Protein AF-A0A060BYI3-F1 (afdb_monomer_lite)

pLDDT: mean 91.16, std 10.11, range [56.62, 98.38]

Sequence (108 aa):
GLAGILACAAFMFLYWYGGSEQYRLTGVPVLNYHQVNDQYHTSLTMTTPDFDTQMKYLHDNGYHTITPAQLKAYLTEDAPLPDKPVMLTFDDGYIDNYVHAWPILEKI

InterPro domains:
  IPR002509 NodB homology domain [PS51677] (84-108)
  IPR011330 Glycoside hydrolase/deacetylase, beta/alpha-barrel [SSF88713] (41-107)

Radius of gyration: 17.83 Å; chains: 1; bounding box: 30×40×53 Å

Foldseek 3Di:
DVVVVVVVVVVVCCCCVVCLQVCVNVPAAEAEAAAEDPPDDDPRYDYLVRLLVVLVVCVVVPADEDDPVQVVCCVPVVDDDDGNYYYYYYPDPDCRCVVRVVVSVVVD

Secondary structure (DSSP, 8-state):
-HHHHHHHHHHHHHHHHHHHS-HHHH---EEEESEE-SS--STTEE-HHHHHHHHHHHHHTT-EE--HHHHHHHHHH-----SSEEEEEE-TT-HHIIIIIHHHHTT-

Structure (mmCIF, N/CA/C/O backbone):
data_AF-A0A060BYI3-F1
#
_entry.id   AF-A0A060BYI3-F1
#
loop_
_atom_site.group_PDB
_atom_site.id
_atom_site.type_symbol
_atom_site.label_atom_id
_atom_site.label_alt_id
_atom_site.label_comp_id
_atom_site.label_asym_id
_atom_site.label_entity_id
_atom_site.label_seq_id
_atom_site.pdbx_PDB_ins_code
_atom_site.Cartn_x
_atom_site.Cartn_y
_atom_site.Cartn_z
_atom_site.occupancy
_atom_site.B_iso_or_equiv
_atom_site.auth_seq_id
_atom_site.auth_comp_id
_atom_site.auth_asym_id
_atom_site.auth_atom_id
_atom_site.pdbx_PDB_model_num
ATOM 1 N N . GLY A 1 1 ? -8.196 -18.936 36.694 1.00 87.19 1 GLY A N 1
ATOM 2 C CA . GLY A 1 1 ? -8.703 -20.192 36.097 1.00 87.19 1 GLY A CA 1
ATOM 3 C C . GLY A 1 1 ? -8.964 -19.996 34.614 1.00 87.19 1 GLY A C 1
ATOM 4 O O . GLY A 1 1 ? -9.004 -18.850 34.182 1.00 87.19 1 GLY A O 1
ATOM 5 N N . LEU A 1 2 ? -9.154 -21.079 33.853 1.00 85.69 2 LEU A N 1
ATOM 6 C CA . LEU A 1 2 ? -9.345 -21.055 32.391 1.00 85.69 2 LEU A CA 1
ATOM 7 C C . LEU A 1 2 ? -10.418 -20.045 31.933 1.00 85.69 2 LEU A C 1
ATOM 9 O O . LEU A 1 2 ? -10.205 -19.312 30.975 1.00 85.69 2 LEU A O 1
ATOM 13 N N . ALA A 1 3 ? -11.517 -19.926 32.686 1.00 87.00 3 ALA A N 1
ATOM 14 C CA . ALA A 1 3 ? -12.593 -18.968 32.416 1.00 87.00 3 ALA A CA 1
ATOM 15 C C . ALA A 1 3 ? -12.134 -17.494 32.423 1.00 87.00 3 ALA A C 1
ATOM 17 O O . ALA A 1 3 ? -12.585 -16.706 31.600 1.00 87.00 3 ALA A O 1
ATOM 18 N N . GLY A 1 4 ? -11.200 -17.125 33.306 1.00 87.06 4 GLY A N 1
ATOM 19 C CA . GLY A 1 4 ? -10.649 -15.765 33.349 1.00 87.06 4 GLY A CA 1
ATOM 20 C C . GLY A 1 4 ? -9.742 -15.459 32.156 1.00 87.06 4 GLY A C 1
ATOM 21 O O . GLY A 1 4 ? -9.786 -14.359 31.619 1.00 87.06 4 GLY A O 1
ATOM 22 N N . ILE A 1 5 ? -8.972 -16.449 31.692 1.00 89.25 5 ILE A N 1
ATOM 23 C CA . ILE A 1 5 ? -8.103 -16.309 30.512 1.00 89.25 5 ILE A CA 1
ATOM 24 C C . ILE A 1 5 ? -8.950 -16.135 29.246 1.00 89.25 5 ILE A C 1
ATOM 26 O O . ILE A 1 5 ? -8.680 -15.244 28.446 1.00 89.25 5 ILE A O 1
ATOM 30 N N . LEU A 1 6 ? -10.007 -16.939 29.091 1.00 90.12 6 LEU A N 1
ATOM 31 C CA . LEU A 1 6 ? -10.926 -16.835 27.955 1.00 90.12 6 LEU A CA 1
ATOM 32 C C . LEU A 1 6 ? -11.674 -15.495 27.937 1.00 90.12 6 LEU A C 1
ATOM 34 O O . LEU A 1 6 ? -11.827 -14.905 26.871 1.00 90.12 6 LEU A O 1
ATOM 38 N N . ALA A 1 7 ? -12.077 -14.978 29.102 1.00 91.12 7 ALA A N 1
ATOM 39 C CA . ALA A 1 7 ? -12.701 -13.660 29.204 1.00 91.12 7 ALA A CA 1
ATOM 40 C C . ALA A 1 7 ? -11.746 -12.527 28.779 1.00 91.12 7 ALA A C 1
ATOM 42 O O . ALA A 1 7 ? -12.136 -11.658 28.002 1.00 91.12 7 ALA A O 1
ATOM 43 N N . CYS A 1 8 ? -10.482 -12.558 29.218 1.00 90.62 8 CYS A N 1
ATOM 44 C CA . CYS A 1 8 ? -9.467 -11.594 28.781 1.00 90.62 8 CYS A CA 1
ATOM 45 C C . CYS A 1 8 ? -9.184 -11.685 27.275 1.00 90.62 8 CYS A C 1
ATOM 47 O O . CYS A 1 8 ? -9.081 -10.655 26.613 1.00 90.62 8 CYS A O 1
ATOM 49 N N . ALA A 1 9 ? -9.090 -12.898 26.723 1.00 88.50 9 ALA A N 1
ATOM 50 C CA . ALA A 1 9 ? -8.877 -13.108 25.293 1.00 88.50 9 ALA A CA 1
ATOM 51 C C . ALA A 1 9 ? -10.049 -12.583 24.451 1.00 88.50 9 ALA A C 1
ATOM 53 O O . ALA A 1 9 ? -9.826 -11.881 23.469 1.00 88.50 9 ALA A O 1
ATOM 54 N N . ALA A 1 10 ? -11.290 -12.853 24.866 1.00 88.19 10 ALA A N 1
ATOM 55 C CA . ALA A 1 10 ? -12.481 -12.328 24.204 1.00 88.19 10 ALA A CA 1
ATOM 56 C C . ALA A 1 10 ? -12.540 -10.795 24.267 1.00 88.19 10 ALA A C 1
ATOM 58 O O . ALA A 1 10 ? -12.869 -10.156 23.273 1.00 88.19 10 ALA A O 1
ATOM 59 N N . PHE A 1 11 ? -12.169 -10.194 25.401 1.00 87.62 11 PHE A N 1
ATOM 60 C CA . PHE A 1 11 ? -12.127 -8.738 25.540 1.00 87.62 11 PHE A CA 1
ATOM 61 C C . PHE A 1 11 ? -11.050 -8.103 24.652 1.00 87.62 11 PHE A C 1
ATOM 63 O O . PHE A 1 11 ? -11.328 -7.123 23.970 1.00 87.62 11 PHE A O 1
ATOM 70 N N . MET A 1 12 ? -9.844 -8.682 24.601 1.00 82.56 12 MET A N 1
ATOM 71 C CA . MET A 1 12 ? -8.785 -8.234 23.690 1.00 82.56 12 MET A CA 1
ATOM 72 C C . MET A 1 12 ? -9.204 -8.376 22.226 1.00 82.56 12 MET A C 1
ATOM 74 O O . MET A 1 12 ? -8.981 -7.457 21.447 1.00 82.56 12 MET A O 1
ATOM 78 N N . PHE A 1 13 ? -9.854 -9.485 21.861 1.00 81.00 13 PHE A N 1
ATOM 79 C CA . PHE A 1 13 ? -10.367 -9.689 20.511 1.00 81.00 13 PHE A CA 1
ATOM 80 C C . PHE A 1 13 ? -11.441 -8.660 20.156 1.00 81.00 13 PHE A C 1
ATOM 82 O O . PHE A 1 13 ? -11.347 -8.043 19.108 1.00 81.00 13 PHE A O 1
ATOM 89 N N . LEU A 1 14 ? -12.420 -8.413 21.031 1.00 79.56 14 LEU A N 1
ATOM 90 C CA . LEU A 1 14 ? -13.477 -7.425 20.793 1.00 79.56 14 LEU A CA 1
ATOM 91 C C . LEU A 1 14 ? -12.938 -5.991 20.745 1.00 79.56 14 LEU A C 1
ATOM 93 O O . LEU A 1 14 ? -13.374 -5.210 19.906 1.00 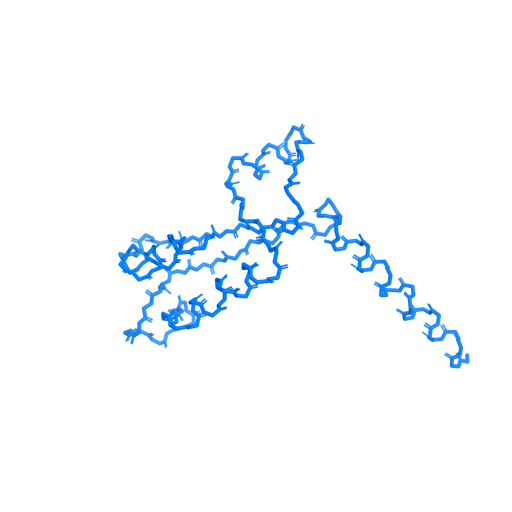79.56 14 LEU A O 1
ATOM 97 N N . TYR A 1 15 ? -11.979 -5.649 21.607 1.00 75.00 15 TYR A N 1
ATOM 98 C CA . TYR A 1 15 ? -11.324 -4.342 21.596 1.00 75.00 15 TYR A CA 1
ATOM 99 C C . TYR A 1 15 ? -10.499 -4.141 20.325 1.00 75.00 15 TYR A C 1
ATOM 101 O O . TYR A 1 15 ? -10.576 -3.085 19.709 1.00 75.00 15 TYR A O 1
ATOM 109 N N . TRP A 1 16 ? -9.744 -5.155 19.898 1.00 64.88 16 TRP A N 1
ATOM 110 C CA . TRP A 1 16 ? -8.945 -5.071 18.678 1.00 64.88 16 TRP A CA 1
ATOM 111 C C . TRP A 1 16 ? -9.813 -5.112 17.419 1.00 64.88 16 TRP A C 1
ATOM 113 O O . TRP A 1 16 ? -9.566 -4.359 16.488 1.00 64.88 16 TRP A O 1
ATOM 123 N N . TYR A 1 17 ? -10.866 -5.930 17.400 1.00 68.00 17 TYR A N 1
ATOM 124 C CA . TYR A 1 17 ? -11.823 -6.019 16.298 1.00 68.00 17 TYR A CA 1
ATOM 125 C C . TYR A 1 17 ? -12.634 -4.723 16.162 1.00 68.00 17 TYR A C 1
ATOM 127 O O . TYR A 1 17 ? -12.647 -4.124 15.093 1.00 68.00 17 TYR A O 1
ATOM 135 N N . GLY A 1 18 ? -13.210 -4.212 17.254 1.00 65.31 18 GLY A N 1
ATOM 136 C CA . GLY A 1 18 ? -13.923 -2.929 17.251 1.00 65.31 18 GLY A CA 1
ATOM 137 C C . GLY A 1 18 ? -13.000 -1.724 17.039 1.00 65.31 18 GLY A C 1
ATOM 138 O O . GLY A 1 18 ? -13.368 -0.768 16.365 1.00 65.31 18 GLY A O 1
ATOM 139 N N . GLY A 1 19 ? -11.772 -1.778 17.559 1.00 61.72 19 GLY A N 1
ATOM 140 C CA . GLY A 1 19 ? -10.744 -0.763 17.327 1.00 61.72 19 GLY A CA 1
ATOM 141 C C . GLY A 1 19 ? -10.173 -0.794 15.908 1.00 61.72 19 GLY A C 1
ATOM 142 O O . GLY A 1 19 ? -9.717 0.236 15.416 1.00 61.72 19 GLY A O 1
ATOM 143 N N . SER A 1 20 ? -10.234 -1.939 15.219 1.00 56.62 20 SER A N 1
ATOM 144 C CA . SER A 1 20 ? -9.803 -2.050 13.821 1.00 56.62 20 SER A CA 1
ATOM 145 C C . SER A 1 20 ? -10.713 -1.288 12.863 1.00 56.62 20 SER A C 1
ATOM 147 O O . SER A 1 20 ? -10.239 -0.846 11.826 1.00 56.62 20 SER A O 1
ATOM 149 N N . GLU A 1 21 ? -11.976 -1.056 13.236 1.00 58.22 21 GLU A N 1
ATOM 150 C CA . GLU A 1 21 ? -12.878 -0.159 12.504 1.00 58.22 21 GLU A CA 1
ATOM 151 C C . GLU A 1 21 ? -12.665 1.320 12.880 1.00 58.22 21 GLU A C 1
ATOM 153 O O . GLU A 1 21 ? -13.068 2.224 12.150 1.00 58.22 21 GLU A O 1
ATOM 158 N N . GLN A 1 22 ? -11.990 1.593 14.004 1.00 65.88 22 GLN A N 1
ATOM 159 C CA . GLN A 1 22 ? -11.655 2.940 14.464 1.00 65.88 22 GLN A CA 1
ATOM 160 C C . GLN A 1 22 ? -10.192 3.281 14.155 1.00 65.88 22 GLN A C 1
ATOM 162 O O . GLN A 1 22 ? -9.345 3.355 15.047 1.00 65.88 22 GLN A O 1
ATOM 167 N N . TYR A 1 23 ? -9.911 3.611 12.892 1.00 68.88 23 TYR A N 1
ATOM 168 C CA . TYR A 1 23 ? -8.592 4.075 12.419 1.00 68.88 23 TYR A CA 1
ATOM 169 C C . TYR A 1 23 ? -8.062 5.325 13.147 1.00 68.88 23 TYR A C 1
ATOM 171 O O . TYR A 1 23 ? -6.880 5.656 13.043 1.00 68.88 23 TYR A O 1
ATOM 179 N N . ARG A 1 24 ? -8.901 6.010 13.939 1.00 66.06 24 ARG A N 1
ATOM 180 C CA . ARG A 1 24 ? -8.473 7.079 14.865 1.00 66.06 24 ARG A CA 1
ATOM 181 C C . ARG A 1 24 ? -7.638 6.570 16.034 1.00 66.06 24 ARG A C 1
ATOM 183 O O . ARG A 1 24 ? -6.817 7.320 16.547 1.00 66.06 24 ARG A O 1
ATOM 190 N N . LEU A 1 25 ? -7.835 5.322 16.447 1.00 66.56 25 LEU A N 1
ATOM 191 C CA . LEU A 1 25 ? -7.112 4.704 17.559 1.00 66.56 25 LEU A CA 1
ATOM 192 C C . LEU A 1 25 ? -5.946 3.832 17.081 1.00 66.56 25 LEU A C 1
ATOM 194 O O . LEU A 1 25 ? -4.948 3.713 17.786 1.00 66.56 25 LEU A O 1
ATOM 198 N N . THR A 1 26 ? -6.069 3.229 15.897 1.00 74.88 26 THR A N 1
ATOM 199 C CA . THR A 1 26 ? -5.101 2.259 15.355 1.00 74.88 26 THR A CA 1
ATOM 200 C C . THR A 1 26 ? -4.200 2.826 14.254 1.00 74.88 26 THR A C 1
ATOM 202 O O . THR A 1 26 ? -3.186 2.213 13.923 1.00 74.88 26 THR A O 1
ATOM 205 N N . GLY A 1 27 ? -4.510 4.021 13.741 1.00 84.69 27 GLY A N 1
ATOM 206 C CA . GLY A 1 27 ? -3.799 4.650 12.628 1.00 84.69 27 GLY A CA 1
ATOM 207 C C . GLY A 1 27 ? -4.258 4.132 11.263 1.00 84.69 27 GLY A C 1
ATOM 208 O O . GLY A 1 27 ? -4.954 3.126 11.157 1.00 84.69 27 GLY A O 1
ATOM 209 N N . VAL A 1 28 ? -3.872 4.840 10.199 1.00 91.88 28 VAL A N 1
ATOM 210 C CA . VAL A 1 28 ? -4.151 4.430 8.813 1.00 91.88 28 VAL A CA 1
ATOM 211 C C . VAL A 1 28 ? -2.954 3.641 8.270 1.00 91.88 28 VAL A C 1
ATOM 213 O O . VAL A 1 28 ? -1.846 4.185 8.263 1.00 91.88 28 VAL A O 1
ATOM 216 N N . PRO A 1 29 ? -3.136 2.392 7.800 1.00 94.00 29 PRO A N 1
ATOM 217 C CA . PRO A 1 29 ? -2.074 1.631 7.151 1.00 94.00 29 PRO A CA 1
ATOM 218 C C . PRO A 1 29 ? -1.550 2.321 5.887 1.00 94.00 29 PRO A C 1
ATOM 220 O O . PRO A 1 29 ? -2.325 2.728 5.018 1.00 94.00 29 PRO A O 1
ATOM 223 N N . VAL A 1 30 ? -0.225 2.394 5.765 1.00 96.38 30 VAL A N 1
ATOM 224 C CA . VAL A 1 30 ? 0.471 2.866 4.563 1.00 96.38 30 VAL A CA 1
ATOM 225 C C . VAL A 1 30 ? 1.341 1.732 4.034 1.00 96.38 30 VAL A C 1
ATOM 227 O O . VAL A 1 30 ? 2.256 1.285 4.725 1.00 96.38 30 VAL A O 1
ATOM 230 N N . LEU A 1 31 ? 1.038 1.253 2.830 1.00 97.56 31 LEU A N 1
ATOM 231 C CA . LEU A 1 31 ? 1.811 0.227 2.137 1.00 97.56 31 LEU A CA 1
ATOM 232 C C . LEU A 1 31 ? 2.787 0.906 1.185 1.00 97.56 31 LEU A C 1
ATOM 234 O O . LEU A 1 31 ? 2.378 1.633 0.281 1.00 97.56 31 LEU A O 1
ATOM 238 N N . ASN A 1 32 ? 4.072 0.669 1.412 1.00 97.69 32 ASN A N 1
ATOM 239 C CA . ASN A 1 32 ? 5.151 1.282 0.659 1.00 97.69 32 ASN A CA 1
ATOM 240 C C . ASN A 1 32 ? 5.788 0.267 -0.293 1.00 97.69 32 ASN A C 1
ATOM 242 O O . ASN A 1 32 ? 6.204 -0.815 0.124 1.00 97.69 32 ASN A O 1
ATOM 246 N N . TYR A 1 33 ? 5.883 0.651 -1.560 1.00 98.19 33 TYR A N 1
ATOM 247 C CA . TYR A 1 33 ? 6.523 -0.104 -2.628 1.00 98.19 33 TYR A CA 1
ATOM 248 C C . TYR A 1 33 ? 7.659 0.738 -3.215 1.00 98.19 33 TYR A C 1
ATOM 250 O O . TYR A 1 33 ? 7.567 1.961 -3.266 1.00 98.19 33 TYR A O 1
ATOM 258 N N . HIS A 1 34 ? 8.739 0.097 -3.657 1.00 98.19 34 HIS A N 1
ATOM 259 C CA . HIS A 1 34 ? 9.826 0.791 -4.357 1.00 98.19 34 HIS A CA 1
ATOM 260 C C . HIS A 1 34 ? 9.836 0.384 -5.831 1.00 98.19 34 HIS A C 1
ATOM 262 O O . HIS A 1 34 ? 9.624 1.222 -6.702 1.00 98.19 34 HIS A O 1
ATOM 268 N N . GLN A 1 35 ? 10.020 -0.910 -6.098 1.00 98.19 35 GLN A N 1
ATOM 269 C CA . GLN A 1 35 ? 10.041 -1.483 -7.443 1.00 98.19 35 GLN A CA 1
ATOM 270 C C . GLN A 1 35 ? 8.967 -2.559 -7.592 1.00 98.19 35 GLN A C 1
ATOM 272 O O . GLN A 1 35 ? 8.844 -3.424 -6.721 1.00 98.19 35 GLN A O 1
ATOM 277 N N . VAL A 1 36 ? 8.253 -2.557 -8.719 1.00 98.38 36 VAL A N 1
ATOM 278 C CA . VAL A 1 36 ? 7.338 -3.641 -9.111 1.00 98.38 36 VAL A CA 1
ATOM 279 C C . VAL A 1 36 ? 7.784 -4.205 -10.453 1.00 98.38 36 VAL A C 1
ATOM 281 O O . VAL A 1 36 ? 7.559 -3.586 -11.489 1.00 98.38 36 VAL A O 1
ATOM 284 N N . ASN A 1 37 ? 8.461 -5.353 -10.443 1.00 97.88 37 ASN A N 1
ATOM 285 C CA . ASN A 1 37 ? 8.945 -6.023 -11.650 1.00 97.88 37 ASN A CA 1
ATOM 286 C C . ASN A 1 37 ? 9.359 -7.476 -11.364 1.00 97.88 37 ASN A C 1
ATOM 288 O O . ASN A 1 37 ? 9.560 -7.870 -10.218 1.00 97.88 37 ASN A O 1
ATOM 292 N N . ASP A 1 38 ? 9.572 -8.246 -12.432 1.00 97.12 38 ASP A N 1
ATOM 293 C CA . ASP A 1 38 ? 10.037 -9.640 -12.371 1.00 97.12 38 ASP A CA 1
ATOM 294 C C . ASP A 1 38 ? 11.521 -9.791 -12.767 1.00 97.12 38 ASP A C 1
ATOM 296 O O . ASP A 1 38 ? 11.989 -10.892 -13.056 1.00 97.12 38 ASP A O 1
ATOM 300 N N . GLN A 1 39 ? 12.262 -8.677 -12.830 1.00 96.12 39 GLN A N 1
ATOM 301 C CA . GLN A 1 39 ? 13.662 -8.633 -13.264 1.00 96.12 39 GLN A CA 1
ATOM 302 C C . GLN A 1 39 ? 14.639 -8.694 -12.085 1.00 96.12 39 GLN A C 1
ATOM 304 O O . GLN A 1 39 ? 15.679 -9.350 -12.174 1.00 96.12 39 GLN A O 1
ATOM 309 N N . TYR A 1 40 ? 14.346 -7.965 -11.010 1.00 94.12 40 TYR A N 1
ATOM 310 C CA . TYR A 1 40 ? 15.205 -7.864 -9.838 1.00 94.12 40 TYR A CA 1
ATOM 311 C C . TYR A 1 40 ? 14.636 -8.684 -8.678 1.00 94.12 40 TYR A C 1
ATOM 313 O O . TYR A 1 40 ? 13.433 -8.889 -8.550 1.00 94.12 40 TYR A O 1
ATOM 321 N N . HIS A 1 41 ? 15.522 -9.149 -7.800 1.00 93.06 41 HIS A N 1
ATOM 322 C CA . HIS A 1 41 ? 15.157 -9.954 -6.633 1.00 93.06 41 HIS A CA 1
ATOM 323 C C . HIS A 1 41 ? 15.855 -9.403 -5.391 1.00 93.06 41 HIS A C 1
ATOM 325 O O . HIS A 1 41 ? 16.746 -10.030 -4.817 1.00 93.06 41 HIS A O 1
ATOM 331 N N . THR A 1 42 ? 15.494 -8.173 -5.028 1.00 95.50 42 THR A N 1
ATOM 332 C CA . THR A 1 42 ? 16.019 -7.483 -3.844 1.00 95.50 42 THR A CA 1
ATOM 333 C C . THR A 1 42 ? 14.947 -7.386 -2.764 1.00 95.50 42 THR A C 1
ATOM 335 O O . THR A 1 42 ? 13.771 -7.621 -3.025 1.00 95.50 42 THR A O 1
ATOM 338 N N . SER A 1 43 ? 15.326 -6.972 -1.555 1.00 95.06 43 SER A N 1
ATOM 339 C CA . SER A 1 43 ? 14.363 -6.695 -0.481 1.00 95.06 43 SER A CA 1
ATOM 340 C C . SER A 1 43 ? 13.407 -5.532 -0.780 1.00 95.06 43 SER A C 1
ATOM 342 O O . SER A 1 43 ? 12.464 -5.333 -0.024 1.00 95.06 43 SER A O 1
ATOM 344 N N . LEU A 1 44 ? 13.665 -4.749 -1.833 1.00 96.19 44 LEU A N 1
ATOM 345 C CA . LEU A 1 44 ? 12.854 -3.601 -2.249 1.00 96.19 44 LEU A CA 1
ATOM 346 C C . LEU A 1 44 ? 12.051 -3.880 -3.531 1.00 96.19 44 LEU A C 1
ATOM 348 O O . LEU A 1 44 ? 11.334 -3.002 -4.010 1.00 96.19 44 LEU A O 1
ATOM 352 N N . THR A 1 45 ? 12.165 -5.088 -4.092 1.00 97.75 45 THR A N 1
ATOM 353 C CA . THR A 1 45 ? 11.468 -5.470 -5.321 1.00 97.75 45 THR A CA 1
ATOM 354 C C . THR A 1 45 ? 10.283 -6.374 -5.004 1.00 97.75 45 THR A C 1
ATOM 356 O O . THR A 1 45 ? 10.443 -7.432 -4.399 1.00 97.75 45 THR A O 1
ATOM 359 N N . MET A 1 46 ? 9.096 -5.961 -5.442 1.00 97.88 46 MET A N 1
ATOM 360 C CA . MET A 1 46 ? 7.882 -6.770 -5.452 1.00 97.88 46 MET A CA 1
ATOM 361 C C . MET A 1 46 ? 7.707 -7.390 -6.839 1.00 97.88 46 MET A C 1
ATOM 363 O O . MET A 1 46 ? 7.802 -6.680 -7.841 1.00 97.88 46 MET A O 1
ATOM 367 N N . THR A 1 47 ? 7.431 -8.693 -6.911 1.00 98.06 47 THR A N 1
ATOM 368 C CA . THR A 1 47 ? 7.121 -9.324 -8.203 1.00 98.06 47 THR A CA 1
ATOM 369 C C . THR A 1 47 ? 5.763 -8.844 -8.712 1.00 98.06 47 THR A C 1
ATOM 371 O O . THR A 1 47 ? 4.871 -8.516 -7.922 1.00 98.06 47 THR A O 1
ATOM 374 N N . THR A 1 48 ? 5.575 -8.807 -10.032 1.00 97.94 48 THR A N 1
ATOM 375 C CA . THR A 1 48 ? 4.301 -8.374 -10.625 1.00 97.94 48 THR A CA 1
ATOM 376 C C . THR A 1 48 ? 3.126 -9.258 -10.161 1.00 97.94 48 THR A C 1
ATOM 378 O O . THR A 1 48 ? 2.091 -8.702 -9.782 1.00 97.94 48 THR A O 1
ATOM 381 N N . PRO A 1 49 ? 3.249 -10.607 -10.115 1.00 98.00 49 PRO A N 1
ATOM 382 C CA . PRO A 1 49 ? 2.183 -11.479 -9.610 1.00 98.00 49 PRO A CA 1
ATOM 383 C C . PRO A 1 49 ? 1.875 -11.300 -8.118 1.00 98.00 49 PRO A C 1
ATOM 385 O O . PRO A 1 49 ? 0.711 -11.381 -7.717 1.00 98.00 49 PRO A O 1
ATOM 388 N N . ASP A 1 50 ? 2.888 -11.048 -7.283 1.00 97.94 50 ASP A N 1
ATOM 389 C CA . ASP A 1 50 ? 2.666 -10.822 -5.851 1.00 97.94 50 ASP A CA 1
ATOM 390 C C . ASP A 1 50 ? 1.982 -9.474 -5.608 1.00 97.94 50 ASP A C 1
ATOM 392 O O . ASP A 1 50 ? 1.071 -9.387 -4.781 1.00 97.94 50 ASP A O 1
ATOM 396 N N . PHE A 1 51 ? 2.361 -8.435 -6.361 1.00 98.25 51 PHE A N 1
ATOM 397 C CA . PHE A 1 51 ? 1.682 -7.142 -6.319 1.00 98.25 51 PHE A CA 1
ATOM 398 C C . PHE A 1 51 ? 0.207 -7.272 -6.729 1.00 98.25 51 PHE A C 1
ATOM 400 O O . PHE A 1 51 ? -0.666 -6.817 -5.991 1.00 98.25 51 PHE A O 1
ATOM 407 N N . ASP A 1 52 ? -0.089 -7.962 -7.839 1.00 98.31 52 ASP A N 1
ATOM 408 C CA . ASP A 1 52 ? -1.466 -8.249 -8.284 1.00 98.31 52 ASP A CA 1
ATOM 409 C C . ASP A 1 52 ? -2.267 -8.993 -7.205 1.00 98.31 52 ASP A C 1
ATOM 411 O O . ASP A 1 52 ? -3.399 -8.629 -6.884 1.00 98.31 52 ASP A O 1
ATOM 415 N N . THR A 1 53 ? -1.644 -9.980 -6.558 1.00 98.25 53 THR A N 1
ATOM 416 C CA . THR A 1 53 ? -2.260 -10.736 -5.459 1.00 98.25 53 THR A CA 1
ATOM 417 C C . THR A 1 53 ? -2.583 -9.841 -4.259 1.00 98.25 53 THR A C 1
ATOM 419 O O . THR A 1 53 ? -3.669 -9.953 -3.685 1.00 98.25 53 THR A O 1
ATOM 422 N N . GLN A 1 54 ? -1.683 -8.927 -3.881 1.00 98.00 54 GLN A N 1
ATOM 423 C CA . GLN A 1 54 ? -1.932 -7.971 -2.797 1.00 98.00 54 GLN A CA 1
ATOM 424 C C . GLN A 1 54 ? -3.058 -6.997 -3.149 1.00 98.00 54 GLN A C 1
ATOM 426 O O . GLN A 1 54 ? -3.946 -6.768 -2.329 1.00 98.00 54 GLN A O 1
ATOM 431 N N . MET A 1 55 ? -3.064 -6.464 -4.371 1.00 98.25 55 MET A N 1
ATOM 432 C CA . MET A 1 55 ? -4.102 -5.549 -4.846 1.00 98.25 55 MET A CA 1
ATOM 433 C C . MET A 1 55 ? -5.478 -6.222 -4.875 1.00 98.25 55 MET A C 1
ATOM 435 O O . MET A 1 55 ? -6.453 -5.680 -4.350 1.00 98.25 55 MET A O 1
ATOM 439 N N . LYS A 1 56 ? -5.542 -7.458 -5.380 1.00 97.75 56 LYS A N 1
ATOM 440 C CA . LYS A 1 56 ? -6.753 -8.277 -5.343 1.00 97.75 56 LYS A CA 1
ATOM 441 C C . LYS A 1 56 ? -7.226 -8.544 -3.917 1.00 97.75 56 LYS A C 1
ATOM 443 O O . LYS A 1 56 ? -8.420 -8.453 -3.653 1.00 97.75 56 LYS A O 1
ATOM 448 N N . TYR A 1 57 ? -6.316 -8.848 -2.992 1.00 97.50 57 TYR A N 1
ATOM 449 C CA . TYR A 1 57 ? -6.675 -9.048 -1.590 1.00 97.50 57 TYR A CA 1
ATOM 450 C C . TYR A 1 57 ? -7.316 -7.793 -0.985 1.00 97.50 57 TYR A C 1
ATOM 452 O O . TYR A 1 57 ? -8.344 -7.908 -0.318 1.00 97.50 57 TYR A O 1
ATOM 460 N N . LEU A 1 58 ? -6.737 -6.609 -1.222 1.00 96.75 58 LEU A N 1
ATOM 461 C CA . LEU A 1 58 ? -7.293 -5.347 -0.728 1.00 96.75 58 LEU A CA 1
ATOM 462 C C . LEU A 1 58 ? -8.713 -5.130 -1.263 1.00 96.75 58 LEU A C 1
ATOM 464 O O . LEU A 1 58 ? -9.633 -4.916 -0.474 1.00 96.75 58 LEU A O 1
ATOM 468 N N . HIS A 1 59 ? -8.901 -5.277 -2.575 1.00 95.88 59 HIS A N 1
ATOM 469 C CA . HIS A 1 59 ? -10.206 -5.148 -3.217 1.00 95.88 59 HIS A CA 1
ATOM 470 C C . HIS A 1 59 ? -11.229 -6.162 -2.669 1.00 95.88 59 HIS A C 1
ATOM 472 O O . HIS A 1 59 ? -12.289 -5.780 -2.174 1.00 95.88 59 HIS A O 1
ATOM 478 N N . ASP A 1 60 ? -10.900 -7.457 -2.682 1.00 96.56 60 ASP A N 1
ATOM 479 C CA . ASP A 1 60 ? -11.820 -8.535 -2.291 1.00 96.56 60 ASP A CA 1
ATOM 480 C C . ASP A 1 60 ? -12.215 -8.482 -0.804 1.00 96.56 60 ASP A C 1
ATOM 482 O O . ASP A 1 60 ? -13.269 -8.994 -0.424 1.00 96.56 60 ASP A O 1
ATOM 486 N N . ASN A 1 61 ? -11.390 -7.861 0.047 1.00 95.31 61 ASN A N 1
ATOM 487 C CA . ASN A 1 61 ? -11.661 -7.701 1.479 1.00 95.31 61 ASN A CA 1
ATOM 488 C C . ASN A 1 61 ? -12.241 -6.322 1.844 1.00 95.31 61 ASN A C 1
ATOM 490 O O . ASN A 1 61 ? -12.417 -6.030 3.035 1.00 95.31 61 ASN A O 1
ATOM 494 N N . GLY A 1 62 ? -12.579 -5.502 0.844 1.00 93.75 62 GLY A N 1
ATOM 495 C CA . GLY A 1 62 ? -13.256 -4.218 1.016 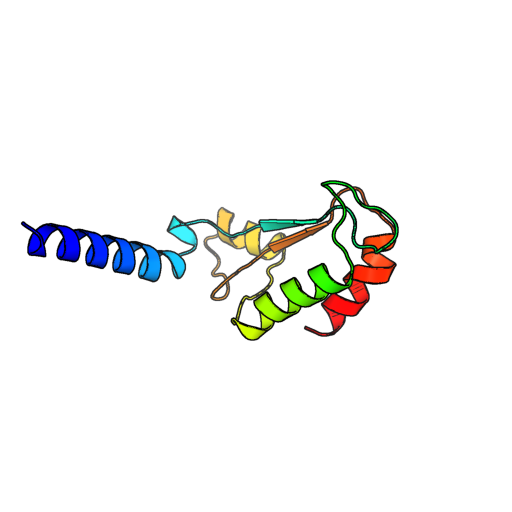1.00 93.75 62 GLY A CA 1
ATOM 496 C C . GLY A 1 62 ? -12.371 -3.124 1.603 1.00 93.75 62 GLY A C 1
ATOM 497 O O . GLY A 1 62 ? -12.862 -2.304 2.367 1.00 93.75 62 GLY A O 1
ATOM 498 N N . TYR A 1 63 ? -11.068 -3.139 1.321 1.00 94.75 63 TYR A N 1
ATOM 499 C CA . TYR A 1 63 ? -10.203 -2.005 1.636 1.00 94.75 63 TYR A CA 1
ATOM 500 C C . TYR A 1 63 ? -10.427 -0.869 0.639 1.00 94.75 63 TYR A C 1
ATOM 502 O O . TYR A 1 63 ? -10.627 -1.098 -0.554 1.00 94.75 63 TYR A O 1
ATOM 510 N N . HIS A 1 64 ? -10.330 0.365 1.124 1.00 94.44 64 HIS A N 1
ATOM 511 C CA . HIS A 1 64 ? -10.522 1.564 0.322 1.00 94.44 64 HIS A CA 1
ATOM 512 C C . HIS A 1 64 ? -9.231 2.371 0.246 1.00 94.44 64 HIS A C 1
ATOM 514 O O . HIS A 1 64 ? -8.733 2.889 1.246 1.00 94.44 64 HIS A O 1
ATOM 520 N N . THR A 1 65 ? -8.671 2.488 -0.958 1.00 95.81 65 THR A N 1
ATOM 521 C CA . THR A 1 65 ? -7.470 3.296 -1.161 1.00 95.81 65 THR A CA 1
ATOM 522 C C . THR A 1 65 ? -7.775 4.771 -0.929 1.00 95.81 65 THR A C 1
ATOM 524 O O . THR A 1 65 ? -8.739 5.299 -1.486 1.00 95.81 65 THR A O 1
ATOM 527 N N . ILE A 1 66 ? -6.935 5.450 -0.151 1.00 96.50 66 ILE A N 1
ATOM 528 C CA . ILE A 1 66 ? -7.042 6.890 0.091 1.00 96.50 66 ILE A CA 1
ATOM 529 C C . ILE A 1 66 ? -5.863 7.646 -0.513 1.00 96.50 66 ILE A C 1
ATOM 531 O O . ILE A 1 66 ? -4.752 7.137 -0.652 1.00 96.50 66 ILE A O 1
ATOM 535 N N . THR A 1 67 ? -6.110 8.908 -0.832 1.00 97.25 67 THR A N 1
ATOM 536 C CA . THR A 1 67 ? -5.103 9.846 -1.325 1.00 97.25 67 THR A CA 1
ATOM 537 C C . THR A 1 67 ? -4.369 10.543 -0.172 1.00 97.25 67 THR A C 1
ATOM 539 O O . THR A 1 67 ? -4.935 10.705 0.916 1.00 97.25 67 THR A O 1
ATOM 542 N N . PRO A 1 68 ? -3.159 11.085 -0.410 1.00 97.00 68 PRO A N 1
ATOM 543 C CA . PRO A 1 68 ? -2.478 11.932 0.571 1.00 97.00 68 PRO A CA 1
ATOM 544 C C . PRO A 1 68 ? -3.309 13.145 1.017 1.00 97.00 68 PRO A C 1
ATOM 546 O O . PRO A 1 68 ? -3.223 13.569 2.168 1.00 97.00 68 PRO A O 1
ATOM 549 N N . ALA A 1 69 ? -4.146 13.695 0.129 1.00 98.00 69 ALA A N 1
ATOM 550 C CA . ALA A 1 69 ? -5.040 14.805 0.456 1.00 98.00 69 ALA A CA 1
ATOM 551 C C . ALA A 1 69 ? -6.135 14.391 1.453 1.00 98.00 69 ALA A C 1
ATOM 553 O O . ALA A 1 69 ? -6.390 15.120 2.409 1.00 98.00 69 ALA A O 1
ATOM 554 N N . GLN A 1 70 ? -6.735 13.209 1.271 1.00 96.94 70 GLN A N 1
ATOM 555 C CA . GLN A 1 70 ? -7.705 12.654 2.222 1.00 96.94 70 GLN A CA 1
ATOM 556 C C . GLN A 1 70 ? -7.051 12.344 3.568 1.00 96.94 70 GLN A C 1
ATOM 558 O O . GLN A 1 70 ? -7.608 12.701 4.603 1.00 96.94 70 GLN A O 1
ATOM 563 N N . LEU A 1 71 ? -5.849 11.754 3.566 1.00 95.25 71 LEU A N 1
ATOM 564 C CA . LEU A 1 71 ? -5.106 11.507 4.802 1.00 95.25 71 LEU A CA 1
ATOM 565 C C . LEU A 1 71 ? -4.794 12.817 5.540 1.00 95.25 71 LEU A C 1
ATOM 567 O O . LEU A 1 71 ? -4.989 12.902 6.749 1.00 95.25 71 LEU A O 1
ATOM 571 N N . LYS A 1 72 ? -4.359 13.861 4.823 1.00 96.06 72 LYS A N 1
ATOM 572 C CA . LYS A 1 72 ? -4.126 15.186 5.411 1.00 96.06 72 LYS A CA 1
ATOM 573 C C . LYS A 1 72 ? -5.401 15.748 6.041 1.00 96.06 72 LYS A C 1
ATOM 575 O O . LYS A 1 72 ? -5.364 16.118 7.207 1.00 96.06 72 LYS A O 1
ATOM 580 N N . ALA A 1 73 ? -6.507 15.788 5.296 1.00 96.00 73 ALA A N 1
ATOM 581 C CA . ALA A 1 73 ? -7.777 16.317 5.792 1.00 96.00 73 ALA A CA 1
ATOM 582 C C . ALA A 1 73 ? -8.267 15.552 7.033 1.00 96.00 73 ALA A C 1
ATOM 584 O O . ALA A 1 73 ? -8.721 16.157 8.001 1.00 96.00 73 ALA A O 1
ATOM 585 N N . TYR A 1 74 ? -8.099 14.230 7.050 1.00 92.56 74 TYR A N 1
ATOM 586 C CA . TYR A 1 74 ? -8.386 13.404 8.219 1.00 92.56 74 TYR A CA 1
ATOM 587 C C . TYR A 1 74 ? -7.555 13.807 9.449 1.00 92.56 74 TYR A C 1
ATOM 589 O O . TYR A 1 74 ? -8.094 13.917 10.547 1.00 92.56 74 TYR A O 1
ATOM 597 N N . LEU A 1 75 ? -6.258 14.079 9.271 1.00 90.25 75 LEU A N 1
ATOM 598 C CA . LEU A 1 75 ? -5.350 14.438 10.366 1.00 90.25 75 LEU A CA 1
ATOM 599 C C . LEU A 1 75 ? -5.516 15.879 10.864 1.00 90.25 75 LEU A C 1
AT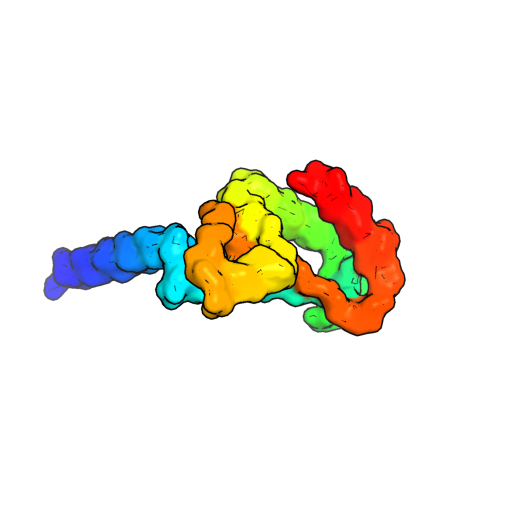OM 601 O O . LEU A 1 75 ? -5.267 16.145 12.038 1.00 90.25 75 LEU A O 1
ATOM 605 N N . THR A 1 76 ? -5.867 16.821 9.983 1.00 94.69 76 THR A N 1
ATOM 606 C CA . THR A 1 76 ? -5.851 18.259 10.306 1.00 94.69 76 THR A CA 1
ATOM 607 C C . THR A 1 76 ? -7.230 18.879 10.473 1.00 94.69 76 THR A C 1
ATOM 609 O O . THR A 1 76 ? -7.350 19.908 11.131 1.00 94.69 76 THR A O 1
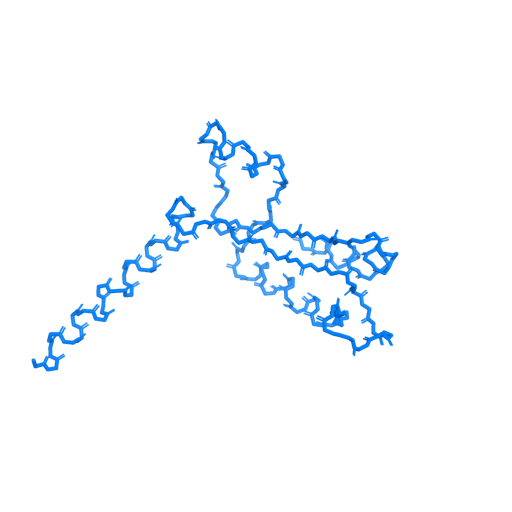ATOM 612 N N . GLU A 1 77 ? -8.257 18.291 9.864 1.00 94.81 77 GLU A N 1
ATOM 613 C CA . GLU A 1 77 ? -9.607 18.866 9.759 1.00 94.81 77 GLU A CA 1
ATOM 614 C C . GLU A 1 77 ? -10.689 17.923 10.308 1.00 94.81 77 GLU A C 1
ATOM 616 O O . GLU A 1 77 ? -11.875 18.220 10.202 1.00 94.81 77 GLU A O 1
ATOM 621 N N . ASP A 1 78 ? -10.292 16.793 10.903 1.00 87.69 78 ASP A N 1
ATOM 622 C CA . ASP A 1 78 ? -11.189 15.756 11.430 1.00 87.69 78 ASP A CA 1
ATOM 623 C C . ASP A 1 78 ? -12.123 15.141 10.364 1.00 87.69 78 ASP A C 1
ATOM 625 O O . ASP A 1 78 ? -13.151 14.538 10.688 1.00 87.69 78 ASP A O 1
ATOM 629 N N . ALA A 1 79 ? -11.761 15.275 9.080 1.00 92.44 79 ALA A N 1
ATOM 630 C CA . ALA A 1 79 ? -12.544 14.768 7.958 1.00 92.44 79 ALA A CA 1
ATOM 631 C C . ALA A 1 79 ? -12.679 13.234 8.024 1.00 92.44 79 ALA A C 1
ATOM 633 O O . ALA A 1 79 ? -11.719 12.552 8.385 1.00 92.44 79 ALA A O 1
ATOM 634 N N . PRO A 1 80 ? -13.840 12.654 7.676 1.00 91.31 80 PRO A N 1
ATOM 635 C CA . PRO A 1 80 ? -14.010 11.207 7.699 1.00 91.31 80 PRO A CA 1
ATOM 636 C C . PRO A 1 80 ? -13.198 10.524 6.588 1.00 91.31 80 PRO A C 1
ATOM 638 O O . PRO A 1 80 ? -13.004 11.078 5.505 1.00 91.31 80 PRO A O 1
ATOM 641 N N . LEU A 1 81 ? -12.774 9.288 6.849 1.00 92.44 81 LEU A N 1
ATOM 642 C CA . LEU A 1 81 ? -12.241 8.360 5.848 1.00 92.44 81 LEU A CA 1
ATOM 643 C C . LEU A 1 81 ? -13.294 7.288 5.529 1.00 92.44 81 LEU A C 1
ATOM 645 O O . LEU A 1 81 ? -14.194 7.078 6.349 1.00 92.44 81 LEU A O 1
ATOM 649 N N . PRO A 1 82 ? -13.202 6.608 4.370 1.00 92.12 82 PRO A N 1
ATOM 650 C CA . PRO A 1 82 ? -13.952 5.373 4.159 1.00 92.12 82 PRO A CA 1
ATOM 651 C C . PRO A 1 82 ? -13.582 4.326 5.222 1.00 92.12 82 PRO A C 1
ATOM 653 O O . PRO A 1 82 ? -12.550 4.440 5.891 1.00 92.12 82 PRO A O 1
ATOM 656 N N . ASP A 1 83 ? -14.416 3.301 5.376 1.00 89.50 83 ASP A N 1
ATOM 657 C CA . ASP A 1 83 ? -14.045 2.110 6.135 1.00 89.50 83 ASP A CA 1
ATOM 658 C C . ASP A 1 83 ? -12.814 1.441 5.506 1.00 89.50 83 ASP A C 1
ATOM 660 O O . ASP A 1 83 ? -12.517 1.618 4.327 1.00 89.50 83 ASP A O 1
ATOM 664 N N . LYS A 1 84 ? -12.025 0.723 6.311 1.00 90.44 84 LYS A N 1
ATOM 665 C CA . LYS A 1 84 ? -10.812 0.034 5.834 1.00 90.44 84 LYS A CA 1
ATOM 666 C C . LYS A 1 84 ? -9.904 0.890 4.930 1.00 90.44 84 LYS A C 1
ATOM 668 O O . LYS A 1 84 ? -9.480 0.405 3.877 1.00 90.44 84 LYS A O 1
ATOM 673 N N . PRO A 1 85 ? -9.557 2.137 5.321 1.00 94.44 85 PRO A N 1
ATOM 674 C CA . PRO A 1 85 ? -8.699 2.981 4.521 1.00 94.44 85 PRO A CA 1
ATOM 675 C C . PRO A 1 85 ? -7.285 2.396 4.473 1.00 94.44 85 PRO A C 1
ATOM 677 O O . PRO A 1 85 ? -6.737 1.958 5.485 1.00 94.44 85 PRO A O 1
ATOM 680 N N . VAL A 1 86 ? -6.673 2.436 3.295 1.00 96.12 86 VAL A N 1
ATOM 681 C CA . VAL A 1 86 ? -5.268 2.080 3.074 1.00 96.12 86 VAL A CA 1
ATOM 682 C C . VAL A 1 86 ? -4.648 3.098 2.126 1.00 96.12 86 VAL A C 1
ATOM 684 O O . VAL A 1 86 ? -5.278 3.511 1.160 1.00 96.12 86 VAL A O 1
ATOM 687 N N . MET A 1 87 ? -3.423 3.544 2.384 1.00 97.25 87 MET A N 1
ATOM 688 C CA . MET A 1 87 ? -2.692 4.386 1.434 1.00 97.25 87 MET A CA 1
ATOM 689 C C . MET A 1 87 ? -1.592 3.563 0.771 1.00 97.25 87 MET A C 1
ATOM 691 O O . MET A 1 87 ? -0.839 2.879 1.459 1.00 97.25 87 MET A O 1
ATOM 695 N N . LEU A 1 88 ? -1.491 3.644 -0.553 1.00 97.81 88 LEU A N 1
ATOM 696 C CA . LEU A 1 88 ? -0.395 3.049 -1.317 1.00 97.81 88 LEU A CA 1
ATOM 697 C C . LEU A 1 88 ? 0.620 4.146 -1.648 1.00 97.81 88 LEU A C 1
ATOM 699 O O . LEU A 1 88 ? 0.230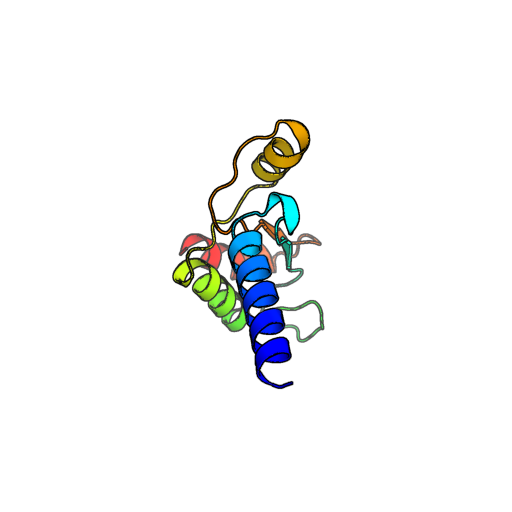 5.219 -2.114 1.00 97.81 88 LEU A O 1
ATOM 703 N N . THR A 1 89 ? 1.905 3.893 -1.417 1.00 97.62 89 THR A N 1
ATOM 704 C CA . THR A 1 89 ? 2.992 4.796 -1.815 1.00 97.62 89 THR A CA 1
ATOM 705 C C . THR A 1 89 ? 4.035 4.062 -2.644 1.00 97.62 89 THR A C 1
ATOM 707 O O . THR A 1 89 ? 4.287 2.875 -2.439 1.00 97.62 89 THR A O 1
ATOM 710 N N . PHE A 1 90 ? 4.623 4.792 -3.591 1.00 97.94 90 PHE A N 1
ATOM 711 C CA . PHE A 1 90 ? 5.675 4.315 -4.479 1.00 97.94 90 PHE A CA 1
ATOM 712 C C . PHE A 1 90 ? 6.846 5.291 -4.401 1.00 97.94 90 PHE A C 1
ATOM 714 O O . PHE A 1 90 ? 6.698 6.448 -4.805 1.00 97.94 90 PHE A O 1
ATOM 721 N N . ASP A 1 91 ? 7.978 4.837 -3.876 1.00 97.56 91 ASP A N 1
ATOM 722 C CA . ASP A 1 91 ? 9.157 5.680 -3.675 1.00 97.56 91 ASP A CA 1
ATOM 723 C C . ASP A 1 91 ? 10.133 5.580 -4.864 1.00 97.56 91 ASP A C 1
ATOM 725 O O . ASP A 1 91 ? 9.962 4.776 -5.783 1.00 97.56 91 ASP A O 1
ATOM 729 N N . ASP A 1 92 ? 11.146 6.450 -4.877 1.00 97.56 92 ASP A N 1
ATOM 730 C CA . ASP A 1 92 ? 12.284 6.489 -5.815 1.00 97.56 92 ASP A CA 1
ATOM 731 C C . ASP A 1 92 ? 11.994 6.783 -7.300 1.00 97.56 92 ASP A C 1
ATOM 733 O O . ASP A 1 92 ? 12.909 7.133 -8.046 1.00 97.56 92 ASP A O 1
ATOM 737 N N . GLY A 1 93 ? 10.740 6.706 -7.749 1.00 96.00 93 GLY A N 1
ATOM 738 C CA . GLY A 1 93 ? 10.358 7.070 -9.118 1.00 96.00 93 GLY A CA 1
ATOM 739 C C . GLY A 1 93 ? 10.816 6.071 -10.185 1.00 96.00 93 GLY A C 1
ATOM 740 O O . GLY A 1 93 ? 11.076 6.465 -11.325 1.00 96.00 93 GLY A O 1
ATOM 741 N N . TYR A 1 94 ? 10.920 4.784 -9.840 1.00 97.44 94 TYR A N 1
ATOM 742 C CA . TYR A 1 94 ? 11.236 3.741 -10.813 1.00 97.44 94 TYR A CA 1
ATOM 743 C C . TYR A 1 94 ? 10.163 3.640 -11.910 1.00 97.44 94 TYR A C 1
ATOM 745 O O . TYR A 1 94 ? 8.959 3.666 -11.650 1.00 97.44 94 TYR A O 1
ATOM 753 N N . ILE A 1 95 ? 10.613 3.511 -13.164 1.00 97.56 95 ILE A N 1
ATOM 754 C CA . ILE A 1 95 ? 9.738 3.407 -14.346 1.00 97.56 95 ILE A CA 1
ATOM 755 C C . ILE A 1 95 ? 8.883 2.134 -14.333 1.00 97.56 95 ILE A C 1
ATOM 757 O O . ILE A 1 95 ? 7.810 2.091 -14.931 1.00 97.56 95 ILE A O 1
ATOM 761 N N . ASP A 1 96 ? 9.349 1.103 -13.637 1.00 96.94 96 ASP A N 1
ATOM 762 C CA . ASP A 1 96 ? 8.659 -0.173 -13.497 1.00 96.94 96 ASP A CA 1
ATOM 763 C C . ASP A 1 96 ? 7.310 -0.030 -12.769 1.00 96.94 96 ASP A C 1
ATOM 765 O O . ASP A 1 96 ? 6.345 -0.681 -13.156 1.00 96.94 96 ASP A O 1
ATOM 769 N N . ASN A 1 97 ? 7.176 0.920 -11.840 1.00 97.56 97 ASN A N 1
ATOM 770 C CA . ASN A 1 97 ? 5.905 1.260 -11.203 1.00 97.56 97 ASN A CA 1
ATOM 771 C C . ASN A 1 97 ? 4.865 1.715 -12.240 1.00 97.56 97 ASN A C 1
ATOM 773 O O . ASN A 1 97 ? 3.702 1.321 -12.177 1.00 97.56 97 ASN A O 1
ATOM 777 N N . TYR A 1 98 ? 5.275 2.491 -13.246 1.00 97.56 98 TYR A N 1
ATOM 778 C CA . TYR A 1 98 ? 4.381 2.890 -14.336 1.00 97.56 98 TYR A CA 1
ATOM 779 C C . TYR A 1 98 ? 4.106 1.743 -15.320 1.00 97.56 98 TYR A C 1
ATOM 781 O O . TYR A 1 98 ? 2.998 1.611 -15.827 1.00 97.56 98 TYR A O 1
ATOM 789 N N . VAL A 1 99 ? 5.099 0.902 -15.608 1.00 98.06 99 VAL A N 1
ATOM 790 C CA . VAL A 1 99 ? 4.962 -0.161 -16.619 1.00 98.06 99 VAL A CA 1
ATOM 791 C C . VAL A 1 99 ? 4.207 -1.383 -16.086 1.00 98.06 99 VAL A C 1
ATOM 793 O O . VAL A 1 99 ? 3.446 -1.997 -16.832 1.00 98.06 99 VAL A O 1
ATOM 796 N N . HIS A 1 100 ? 4.396 -1.739 -14.815 1.00 98.25 100 HIS A N 1
ATOM 797 C CA . HIS A 1 100 ? 3.898 -2.983 -14.224 1.00 98.25 100 HIS A CA 1
ATOM 798 C C . HIS A 1 100 ? 2.843 -2.759 -13.136 1.00 98.25 100 HIS A C 1
ATOM 800 O O . HIS A 1 100 ? 1.828 -3.453 -13.148 1.00 98.25 100 HIS A O 1
ATOM 806 N N . ALA A 1 101 ? 3.030 -1.792 -12.227 1.00 97.69 101 ALA A N 1
ATOM 807 C CA . ALA A 1 101 ? 2.063 -1.557 -11.148 1.00 97.69 101 ALA A CA 1
ATOM 808 C C . ALA A 1 101 ? 0.817 -0.803 -11.637 1.00 97.69 101 ALA A C 1
ATOM 810 O O . ALA A 1 101 ? -0.305 -1.200 -11.325 1.00 97.69 101 ALA A O 1
ATOM 811 N N . TRP A 1 102 ? 0.987 0.250 -12.445 1.00 97.44 102 TRP A N 1
ATOM 812 C CA . TRP A 1 102 ? -0.128 1.073 -12.932 1.00 97.44 102 TRP A CA 1
ATOM 813 C C . TRP A 1 102 ? -1.229 0.270 -13.657 1.00 97.44 102 TRP A C 1
ATOM 815 O O . TRP A 1 102 ? -2.387 0.401 -13.263 1.00 97.44 102 TRP A O 1
ATOM 825 N N . PRO A 1 103 ? -0.928 -0.641 -14.609 1.00 97.75 103 PRO A N 1
ATOM 826 C CA . PRO A 1 103 ? -1.971 -1.433 -15.267 1.00 97.75 103 PRO A CA 1
ATOM 827 C C . PRO A 1 103 ? -2.718 -2.397 -14.334 1.00 97.75 103 PRO A C 1
ATOM 829 O O . PRO A 1 103 ? -3.784 -2.891 -14.695 1.00 97.75 103 PRO A O 1
ATOM 832 N N . ILE A 1 104 ? -2.148 -2.741 -13.176 1.00 97.56 104 ILE A N 1
ATOM 833 C CA . ILE A 1 104 ? -2.829 -3.531 -12.142 1.00 97.56 104 ILE A CA 1
ATOM 834 C C . ILE A 1 104 ? -3.768 -2.623 -11.349 1.00 97.56 104 ILE A C 1
ATOM 836 O O . ILE A 1 104 ? -4.930 -2.973 -11.169 1.00 97.56 104 ILE A O 1
ATOM 840 N N . LEU A 1 105 ? -3.292 -1.441 -10.950 1.00 95.62 105 LEU A N 1
ATOM 841 C CA . LEU A 1 105 ? -4.085 -0.443 -10.229 1.00 95.62 105 LEU A CA 1
ATOM 842 C C . LEU A 1 105 ? -5.301 0.056 -11.028 1.00 95.62 105 LEU A C 1
ATOM 844 O O . LEU A 1 105 ? -6.299 0.415 -10.427 1.00 95.62 105 LEU A O 1
ATOM 848 N N . GLU A 1 106 ? -5.260 0.056 -12.363 1.00 94.75 106 GLU A N 1
ATOM 849 C CA .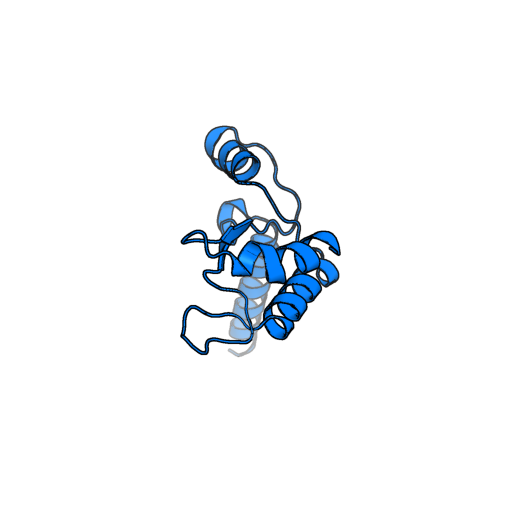 GLU A 1 106 ? -6.415 0.441 -13.197 1.00 94.75 106 GLU A CA 1
ATOM 850 C C . GLU A 1 106 ? -7.557 -0.595 -13.218 1.00 94.75 106 GLU A C 1
ATOM 852 O O . GLU A 1 106 ? -8.641 -0.303 -13.727 1.00 94.75 106 GLU A O 1
ATOM 857 N N . LYS A 1 107 ? -7.329 -1.818 -12.719 1.00 88.19 107 LYS A N 1
ATOM 858 C CA . LYS A 1 107 ? -8.314 -2.917 -12.755 1.00 88.19 107 LYS A CA 1
ATOM 859 C C . LYS A 1 107 ? -9.155 -3.039 -11.483 1.00 88.19 107 LYS A C 1
ATOM 861 O O . LYS A 1 107 ? -10.112 -3.816 -11.487 1.00 88.19 107 LYS A O 1
ATOM 866 N N . ILE A 1 108 ? -8.756 -2.355 -10.417 1.00 74.56 108 ILE A N 1
ATOM 867 C CA . ILE A 1 108 ? -9.339 -2.401 -9.067 1.00 74.56 108 ILE A CA 1
ATOM 868 C C . ILE A 1 108 ? -10.004 -1.073 -8.730 1.00 74.56 108 ILE A C 1
ATOM 870 O O . ILE A 1 108 ? -11.021 -1.128 -8.007 1.00 74.56 108 ILE A O 1
#

Organism: NCBI:txid263864